Protein AF-A0A2S9Q629-F1 (afdb_monomer_lite)

Secondary structure (DSSP, 8-state):
-PPPHHHHHHHHHSTTGGGG-SSHHHHHHTHHHHHHT--HHHHHHSTT--HHHHHHHHHHHHHTT--PPP----S----

pLDDT: mean 89.22, std 15.41, range [37.84, 97.88]

Sequence (79 aa):
MRLKRRALDQLLQGRHAHKGGRTLAQRARNLTTIATAYSWDELLAERGIGHVTALEVERWLALNGLHLRQAGPGPFRQG

Structure (mmCIF, N/CA/C/O backbone):
data_AF-A0A2S9Q629-F1
#
_entry.id   AF-A0A2S9Q629-F1
#
loop_
_atom_site.group_PDB
_atom_site.id
_atom_site.type_symbol
_atom_site.label_atom_id
_atom_site.label_alt_id
_atom_site.label_comp_id
_atom_site.label_asym_id
_atom_site.label_entity_id
_atom_site.label_seq_id
_atom_site.pdbx_PDB_ins_code
_atom_site.Cartn_x
_atom_site.Cartn_y
_atom_site.Cartn_z
_atom_site.occupancy
_ato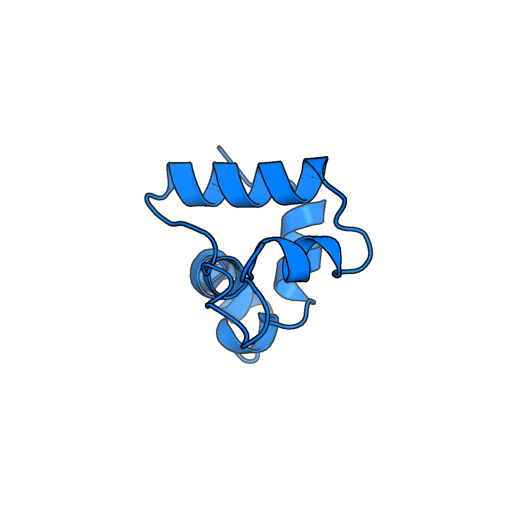m_site.B_iso_or_equiv
_atom_site.auth_seq_id
_atom_site.auth_comp_id
_atom_site.auth_asym_id
_atom_site.auth_atom_id
_atom_site.pdbx_PDB_model_num
ATOM 1 N N . MET A 1 1 ? 9.352 2.722 9.529 1.00 63.38 1 MET A N 1
ATOM 2 C CA . MET A 1 1 ? 9.336 3.630 8.355 1.00 63.38 1 MET A CA 1
ATOM 3 C C . MET A 1 1 ? 7.893 4.020 8.057 1.00 63.38 1 MET A C 1
ATOM 5 O O . MET A 1 1 ? 7.028 3.157 8.152 1.00 63.38 1 MET A O 1
ATOM 9 N N . ARG A 1 2 ? 7.606 5.290 7.748 1.00 79.62 2 ARG A N 1
ATOM 10 C CA . ARG A 1 2 ? 6.245 5.753 7.421 1.00 79.62 2 ARG A CA 1
ATOM 11 C C . ARG A 1 2 ? 6.065 5.785 5.904 1.00 79.62 2 ARG A C 1
ATOM 13 O O . ARG A 1 2 ? 6.957 6.252 5.202 1.00 79.62 2 ARG A O 1
ATOM 20 N N . LEU A 1 3 ? 4.930 5.290 5.413 1.00 86.75 3 LEU A N 1
ATOM 21 C CA . LEU A 1 3 ? 4.606 5.327 3.989 1.00 86.75 3 LEU A CA 1
ATOM 22 C C . LEU A 1 3 ? 4.509 6.784 3.510 1.00 86.75 3 LEU A C 1
ATOM 24 O O . LEU A 1 3 ? 3.941 7.633 4.206 1.00 86.75 3 LEU A O 1
ATOM 28 N N . LYS A 1 4 ? 5.068 7.089 2.332 1.00 89.19 4 LYS A N 1
ATOM 29 C CA . LYS A 1 4 ? 4.988 8.439 1.760 1.00 89.19 4 LYS A CA 1
ATOM 30 C C . LYS A 1 4 ? 3.535 8.814 1.465 1.00 89.19 4 LYS A C 1
ATOM 32 O O . LYS A 1 4 ? 2.733 7.968 1.073 1.00 89.19 4 LYS A O 1
ATOM 37 N N . ARG A 1 5 ? 3.224 10.112 1.588 1.00 89.88 5 ARG A N 1
ATOM 38 C CA . ARG A 1 5 ? 1.878 10.678 1.371 1.00 89.88 5 ARG A CA 1
ATOM 39 C C . ARG A 1 5 ? 1.259 10.213 0.050 1.00 89.88 5 ARG A C 1
ATOM 41 O O . ARG A 1 5 ? 0.132 9.750 0.045 1.00 89.88 5 ARG A O 1
ATOM 48 N N . ARG A 1 6 ? 2.036 10.239 -1.039 1.00 89.00 6 ARG A N 1
ATOM 49 C CA . ARG A 1 6 ? 1.577 9.823 -2.372 1.00 89.00 6 ARG A CA 1
ATOM 50 C C . ARG A 1 6 ? 1.105 8.368 -2.409 1.00 89.00 6 ARG A C 1
ATOM 52 O O . ARG A 1 6 ? 0.009 8.117 -2.889 1.00 89.00 6 ARG A O 1
ATOM 59 N N . ALA A 1 7 ? 1.897 7.427 -1.894 1.00 91.56 7 ALA A N 1
ATOM 60 C CA . ALA A 1 7 ? 1.495 6.020 -1.817 1.00 91.56 7 ALA A CA 1
ATOM 61 C C . ALA A 1 7 ? 0.242 5.843 -0.948 1.00 91.56 7 ALA A C 1
ATOM 63 O O . ALA A 1 7 ? -0.674 5.120 -1.325 1.00 91.56 7 ALA A O 1
ATOM 64 N N . LEU A 1 8 ? 0.175 6.545 0.186 1.00 93.50 8 LEU A N 1
ATOM 65 C CA . LEU A 1 8 ? -0.983 6.515 1.076 1.00 93.50 8 LEU A CA 1
ATOM 66 C C . LEU A 1 8 ? -2.256 7.017 0.379 1.00 93.50 8 LEU A C 1
ATOM 68 O O . LEU A 1 8 ? -3.272 6.328 0.416 1.00 93.50 8 LEU A O 1
ATOM 72 N N . ASP A 1 9 ? -2.197 8.165 -0.295 1.00 94.00 9 ASP A N 1
ATOM 73 C CA . ASP A 1 9 ? -3.350 8.743 -0.990 1.00 94.00 9 ASP A CA 1
ATOM 74 C C . ASP A 1 9 ? -3.857 7.806 -2.098 1.00 94.00 9 ASP A C 1
ATOM 76 O O . ASP A 1 9 ? -5.066 7.593 -2.206 1.00 94.00 9 ASP A O 1
ATOM 80 N N . GLN A 1 10 ? -2.945 7.182 -2.858 1.00 94.44 10 GLN A N 1
ATOM 81 C CA . GLN A 1 10 ? -3.322 6.214 -3.893 1.00 94.44 10 GLN A CA 1
ATOM 82 C C . GLN A 1 10 ? -3.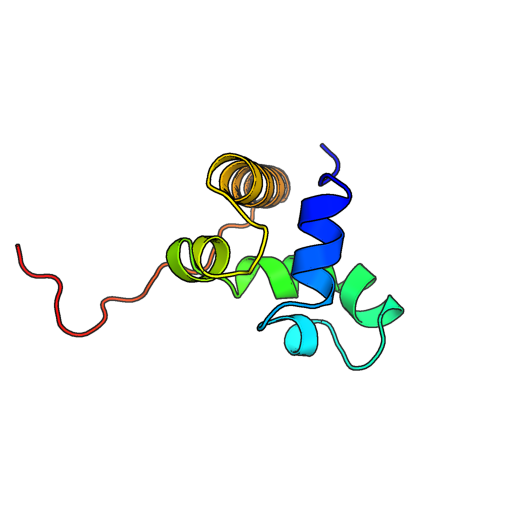931 4.938 -3.307 1.00 94.44 10 GLN A C 1
ATOM 84 O O . GLN A 1 10 ? -4.935 4.457 -3.816 1.00 94.44 10 GLN A O 1
ATOM 89 N N . LEU A 1 11 ? -3.415 4.406 -2.197 1.00 95.19 11 LEU A N 1
ATOM 90 C CA . LEU A 1 11 ? -4.022 3.233 -1.556 1.00 95.19 11 LEU A CA 1
ATOM 91 C C . LEU A 1 11 ? -5.433 3.529 -1.023 1.00 95.19 11 LEU A C 1
ATOM 93 O O . LEU A 1 11 ? -6.333 2.704 -1.168 1.00 95.19 11 LEU A O 1
ATOM 97 N N . LEU A 1 12 ? -5.658 4.709 -0.437 1.00 96.38 12 LEU A N 1
ATOM 98 C CA . LEU A 1 12 ? -6.955 5.095 0.137 1.00 96.38 12 LEU A CA 1
ATOM 99 C C . LEU A 1 12 ? -8.061 5.316 -0.908 1.00 96.38 12 LEU A C 1
ATOM 101 O O . LEU A 1 12 ? -9.249 5.311 -0.553 1.00 96.38 12 LEU A O 1
ATOM 105 N N . GLN A 1 13 ? -7.674 5.523 -2.167 1.00 94.94 13 GLN A N 1
ATOM 106 C CA . GLN A 1 13 ? -8.567 5.841 -3.284 1.00 94.94 13 GLN A CA 1
ATOM 107 C C . GLN A 1 13 ? -8.551 4.785 -4.403 1.00 94.94 13 GLN A C 1
ATOM 109 O O . GLN A 1 13 ? -9.464 4.776 -5.222 1.00 94.94 13 GLN A O 1
ATOM 114 N N . GLY A 1 14 ? -7.556 3.897 -4.425 1.00 94.69 14 GLY A N 1
ATOM 115 C CA . GLY A 1 14 ? -7.371 2.883 -5.462 1.00 94.69 14 GLY A CA 1
ATOM 116 C C . GLY A 1 14 ? -8.345 1.710 -5.357 1.00 94.69 14 GLY A C 1
ATOM 117 O O . GLY A 1 14 ? -9.202 1.649 -4.469 1.00 94.69 14 GLY A O 1
ATOM 118 N N . ARG A 1 15 ? -8.199 0.726 -6.250 1.00 96.06 15 ARG A N 1
ATOM 119 C CA . ARG A 1 15 ? -9.181 -0.363 -6.435 1.00 96.06 15 ARG A CA 1
ATOM 120 C C . ARG A 1 15 ? -9.565 -1.116 -5.155 1.00 96.06 15 ARG A C 1
ATOM 122 O O . ARG A 1 15 ? -10.734 -1.452 -4.954 1.00 96.06 15 ARG A O 1
ATOM 129 N N . HIS A 1 16 ? -8.604 -1.368 -4.263 1.00 97.19 16 HIS A N 1
ATOM 130 C CA . HIS A 1 16 ? -8.817 -2.165 -3.046 1.00 97.19 16 HIS A CA 1
ATOM 131 C C . HIS A 1 16 ? -9.235 -1.323 -1.834 1.00 97.19 16 HIS A C 1
ATOM 133 O O . HIS A 1 16 ? -9.424 -1.872 -0.751 1.00 97.19 16 HIS A O 1
ATOM 139 N N . ALA A 1 17 ? -9.443 -0.010 -1.995 1.00 96.88 17 ALA A N 1
ATOM 140 C CA . ALA A 1 17 ? -9.806 0.903 -0.909 1.00 96.88 17 ALA A CA 1
ATOM 141 C C . ALA A 1 17 ? -11.056 0.459 -0.132 1.00 96.88 17 ALA A C 1
ATOM 143 O O . ALA A 1 17 ? -11.123 0.601 1.089 1.00 96.88 17 ALA A O 1
ATOM 144 N N . HIS A 1 18 ? -12.034 -0.132 -0.823 1.00 97.12 18 HIS A N 1
ATOM 145 C CA . HIS A 1 18 ? -13.262 -0.651 -0.220 1.00 97.12 18 HIS A CA 1
ATOM 146 C C . HIS A 1 18 ? -13.003 -1.720 0.859 1.00 97.12 18 HIS A C 1
ATOM 148 O O . HIS A 1 18 ? -13.779 -1.814 1.810 1.00 97.12 18 HIS A O 1
ATOM 154 N N . LYS A 1 19 ? -11.892 -2.470 0.776 1.00 97.31 19 LYS A N 1
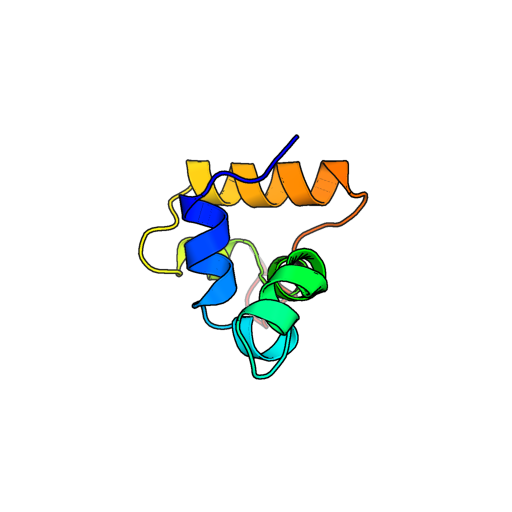ATOM 155 C CA . LYS A 1 19 ? -11.507 -3.482 1.775 1.00 97.31 19 LYS A CA 1
ATOM 156 C C . LYS A 1 19 ? -11.152 -2.876 3.129 1.00 97.31 19 LYS A C 1
ATOM 158 O O . LYS A 1 19 ? -11.271 -3.546 4.146 1.00 97.31 19 LYS A O 1
ATOM 163 N N . GLY A 1 20 ? -10.750 -1.605 3.155 1.00 96.38 20 GLY A N 1
ATOM 164 C CA . GLY A 1 20 ? -10.486 -0.890 4.399 1.00 96.38 20 GLY A CA 1
ATOM 165 C C . GLY A 1 20 ? -11.722 -0.248 5.034 1.00 96.38 20 GLY A C 1
ATOM 166 O O . GLY A 1 20 ? -11.621 0.261 6.148 1.00 96.38 20 GLY A O 1
ATOM 167 N N . GLY A 1 21 ? -12.877 -0.257 4.358 1.00 96.88 21 GLY A N 1
ATOM 168 C CA . GLY A 1 21 ? -14.141 0.285 4.859 1.00 96.88 21 GLY A CA 1
ATOM 169 C C . GLY A 1 21 ? -14.760 1.381 3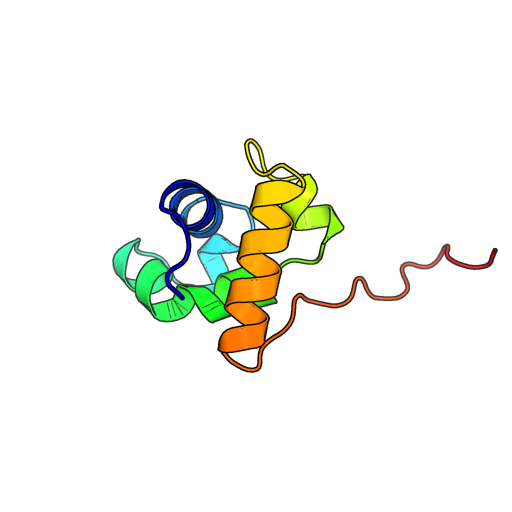.986 1.00 96.88 21 GLY A C 1
ATOM 170 O O . GLY A 1 21 ? -14.242 1.777 2.935 1.00 96.88 21 GLY A O 1
ATOM 171 N N . ARG A 1 22 ? -15.913 1.883 4.441 1.00 94.69 22 ARG A N 1
ATOM 172 C CA . ARG A 1 22 ? -16.758 2.833 3.700 1.00 94.69 22 ARG A CA 1
ATOM 173 C C . ARG A 1 22 ? -16.257 4.271 3.804 1.00 94.69 22 ARG A C 1
ATOM 175 O O . ARG A 1 22 ? -16.409 5.024 2.849 1.00 94.69 22 ARG A O 1
ATOM 182 N N . THR A 1 23 ? -15.638 4.647 4.925 1.00 95.81 23 THR A N 1
ATOM 183 C CA . THR A 1 23 ? -15.141 6.014 5.157 1.00 95.81 23 THR A CA 1
ATOM 184 C C . THR A 1 23 ? -13.621 6.106 5.049 1.00 95.81 23 THR A C 1
ATOM 186 O O . THR A 1 23 ? -12.906 5.134 5.295 1.00 95.81 23 THR A O 1
ATOM 189 N N . LEU A 1 24 ? -13.102 7.302 4.750 1.00 94.69 24 LEU A N 1
ATOM 190 C CA . LEU A 1 24 ? -11.657 7.548 4.680 1.00 94.69 24 LEU A CA 1
ATOM 191 C C . LEU A 1 24 ? -10.943 7.187 5.995 1.00 94.69 24 LEU A C 1
ATOM 193 O O . LEU A 1 24 ? -9.877 6.579 5.980 1.00 94.69 24 LEU A O 1
ATOM 197 N N . ALA A 1 25 ? -11.567 7.491 7.137 1.00 95.56 25 ALA A N 1
ATOM 198 C CA . ALA A 1 25 ? -11.028 7.175 8.458 1.00 95.56 25 ALA A CA 1
ATOM 199 C C . ALA A 1 25 ? -10.968 5.664 8.746 1.00 95.56 25 ALA A C 1
ATOM 201 O O . ALA A 1 25 ? -10.090 5.221 9.486 1.00 95.56 25 ALA A O 1
ATOM 202 N N . GLN A 1 26 ? -11.894 4.866 8.202 1.00 97.25 26 GLN A N 1
ATOM 203 C CA . GLN A 1 26 ? -11.818 3.403 8.289 1.00 97.25 26 GLN A CA 1
ATOM 204 C C . GLN A 1 26 ? -10.679 2.877 7.412 1.00 97.25 26 GLN A C 1
ATOM 206 O O . GLN A 1 26 ? -9.832 2.126 7.888 1.00 97.25 26 GLN A O 1
ATOM 211 N N . ARG A 1 27 ? -10.590 3.358 6.168 1.00 97.44 27 ARG A N 1
ATOM 212 C CA . ARG A 1 27 ? -9.534 2.967 5.225 1.00 97.44 27 ARG A CA 1
ATOM 213 C C . ARG A 1 27 ? -8.135 3.272 5.750 1.00 97.44 27 ARG A C 1
ATOM 215 O O . ARG A 1 27 ? -7.256 2.428 5.647 1.00 97.44 27 ARG A O 1
ATOM 222 N N . ALA A 1 28 ? -7.946 4.436 6.371 1.00 94.88 28 ALA A N 1
ATOM 223 C CA . ALA A 1 28 ? -6.674 4.818 6.981 1.00 94.88 28 ALA A CA 1
ATOM 224 C C . ALA A 1 28 ? -6.268 3.892 8.140 1.00 94.88 28 ALA A C 1
ATOM 226 O O . ALA A 1 28 ? -5.090 3.568 8.273 1.00 94.88 28 ALA A O 1
ATOM 227 N N . ARG A 1 29 ? -7.232 3.431 8.947 1.00 96.06 29 ARG A N 1
ATOM 228 C CA . ARG A 1 29 ? -6.991 2.452 10.020 1.00 96.06 29 ARG A CA 1
ATOM 229 C C . ARG A 1 29 ? -6.673 1.058 9.478 1.00 96.06 29 ARG A C 1
ATOM 231 O O . ARG A 1 29 ? -5.849 0.361 10.054 1.00 96.06 29 ARG A O 1
ATOM 238 N N . ASN A 1 30 ? -7.272 0.691 8.349 1.00 96.69 30 ASN A N 1
ATOM 239 C CA . ASN A 1 30 ? -7.114 -0.612 7.701 1.00 96.69 30 ASN A CA 1
ATOM 240 C C . ASN A 1 30 ? -6.166 -0.561 6.489 1.00 96.69 30 ASN A C 1
ATOM 242 O O . ASN A 1 30 ? -6.321 -1.327 5.535 1.00 96.69 30 ASN A O 1
ATOM 246 N N . LEU A 1 31 ? -5.184 0.346 6.496 1.00 96.50 31 LEU A N 1
ATOM 247 C CA . LEU A 1 31 ? -4.323 0.580 5.333 1.00 96.50 31 LEU A CA 1
ATOM 248 C C . LEU A 1 31 ? -3.524 -0.669 4.938 1.00 96.50 31 LEU A C 1
ATOM 250 O O . LEU A 1 31 ? -3.356 -0.941 3.753 1.00 96.50 31 LEU A O 1
ATOM 254 N N . THR A 1 32 ? -3.076 -1.458 5.917 1.00 96.81 32 THR A N 1
ATOM 255 C CA . THR A 1 32 ? -2.395 -2.738 5.676 1.00 96.81 32 THR A CA 1
ATOM 256 C C . THR A 1 32 ? -3.308 -3.735 4.972 1.00 96.81 32 THR A C 1
ATOM 258 O O . THR A 1 32 ? -2.868 -4.373 4.027 1.00 96.81 32 THR A O 1
ATOM 261 N N . THR A 1 33 ? -4.592 -3.803 5.342 1.00 97.69 33 THR A N 1
ATOM 262 C CA . THR A 1 33 ? -5.592 -4.671 4.685 1.00 97.69 33 THR A CA 1
ATOM 263 C C . THR A 1 33 ? -5.811 -4.280 3.225 1.00 97.69 33 THR A C 1
ATOM 265 O O . THR A 1 33 ? -5.969 -5.138 2.358 1.00 97.69 33 THR A O 1
ATOM 268 N N . ILE A 1 34 ? -5.815 -2.977 2.934 1.00 97.81 34 ILE A N 1
ATOM 269 C CA . ILE A 1 34 ? -5.900 -2.482 1.557 1.00 97.81 34 ILE A CA 1
ATOM 270 C C . ILE A 1 34 ? -4.631 -2.854 0.784 1.00 97.81 34 ILE A C 1
ATOM 272 O O . ILE A 1 34 ? -4.716 -3.351 -0.334 1.00 97.81 34 ILE A O 1
ATOM 276 N N . ALA A 1 35 ? -3.457 -2.611 1.363 1.00 97.19 35 ALA A N 1
ATOM 277 C CA . ALA A 1 35 ? -2.181 -2.810 0.688 1.00 97.19 35 ALA A CA 1
ATOM 278 C C . ALA A 1 35 ? -1.877 -4.291 0.406 1.00 97.19 35 ALA A C 1
ATOM 280 O O . ALA A 1 35 ? -1.475 -4.617 -0.706 1.00 97.19 35 ALA A O 1
ATOM 281 N N . THR A 1 36 ? -2.134 -5.199 1.353 1.00 97.88 36 THR A N 1
ATOM 282 C CA . THR A 1 36 ? -1.918 -6.647 1.159 1.00 97.88 36 THR A CA 1
ATOM 283 C C . THR A 1 36 ? -2.869 -7.263 0.136 1.00 97.88 36 THR A C 1
ATOM 285 O O . THR A 1 36 ? -2.622 -8.363 -0.346 1.00 97.88 36 THR A O 1
ATOM 288 N N . ALA A 1 37 ? -3.949 -6.571 -0.236 1.00 97.56 37 ALA A N 1
ATOM 289 C CA . ALA A 1 37 ? -4.847 -7.020 -1.292 1.00 97.56 37 ALA A CA 1
ATOM 290 C C . ALA A 1 37 ? -4.286 -6.819 -2.705 1.00 97.56 37 ALA A C 1
ATOM 292 O O . ALA A 1 37 ? -4.747 -7.494 -3.631 1.00 97.56 37 ALA A O 1
ATOM 293 N N . TYR A 1 38 ? -3.331 -5.905 -2.877 1.00 97.19 38 TYR A N 1
ATOM 294 C CA . TYR A 1 38 ? -2.680 -5.686 -4.159 1.00 97.19 38 TYR A CA 1
ATOM 295 C C . TYR A 1 38 ? -1.668 -6.784 -4.456 1.00 97.19 38 TYR A C 1
ATOM 297 O O . TYR A 1 38 ? -0.892 -7.175 -3.588 1.00 97.19 38 TYR A O 1
ATOM 305 N N . SER A 1 39 ? -1.635 -7.211 -5.712 1.00 96.62 39 SER A N 1
ATOM 306 C CA . SER A 1 39 ? -0.426 -7.762 -6.321 1.00 96.62 39 SER A CA 1
ATOM 307 C C . SER A 1 39 ? 0.490 -6.650 -6.836 1.00 96.62 39 SER A C 1
ATOM 309 O O . SER A 1 39 ? 0.080 -5.493 -6.960 1.00 96.62 39 SER A O 1
ATOM 311 N N . TRP A 1 40 ? 1.731 -7.012 -7.158 1.00 95.69 40 TRP A N 1
ATOM 312 C CA . TRP A 1 40 ? 2.709 -6.093 -7.740 1.00 95.69 40 TRP A CA 1
ATOM 313 C C . TRP A 1 40 ? 2.192 -5.417 -9.019 1.00 95.69 40 TRP A C 1
ATOM 315 O O . TRP A 1 40 ? 2.203 -4.191 -9.126 1.00 95.69 40 TRP A O 1
ATOM 325 N N . ASP A 1 41 ? 1.658 -6.211 -9.949 1.00 95.38 41 ASP A N 1
ATOM 326 C CA . ASP A 1 41 ? 1.143 -5.721 -11.231 1.00 95.38 41 ASP A CA 1
ATOM 327 C C . ASP A 1 41 ? -0.056 -4.783 -11.041 1.00 95.38 41 ASP A C 1
ATOM 329 O O . ASP A 1 41 ? -0.175 -3.763 -11.716 1.00 95.38 41 ASP A O 1
ATOM 333 N N . GLU A 1 42 ? -0.930 -5.080 -10.074 1.00 95.88 42 GLU A N 1
ATOM 334 C CA . GLU A 1 42 ? -2.056 -4.202 -9.755 1.00 95.88 42 GLU A CA 1
ATOM 335 C C . GLU A 1 42 ? -1.601 -2.868 -9.168 1.00 95.88 42 GLU A C 1
ATOM 337 O O . GLU A 1 42 ? -2.194 -1.848 -9.503 1.00 95.88 42 GLU A O 1
ATOM 342 N N . LEU A 1 43 ? -0.563 -2.857 -8.323 1.00 95.00 43 LEU A N 1
ATOM 343 C CA . LEU A 1 43 ? 0.018 -1.611 -7.817 1.00 95.00 43 LEU A CA 1
ATOM 344 C C . LEU A 1 43 ? 0.581 -0.764 -8.954 1.00 95.00 43 LEU A C 1
ATOM 346 O O . LEU A 1 43 ? 0.321 0.432 -8.991 1.00 95.00 43 LEU A O 1
ATOM 350 N N . LEU A 1 44 ? 1.320 -1.368 -9.887 1.00 95.62 44 LEU A N 1
ATOM 351 C CA . LEU A 1 44 ? 1.866 -0.655 -11.046 1.00 95.62 44 LEU A CA 1
ATOM 352 C C . LEU A 1 44 ? 0.786 -0.172 -12.022 1.00 95.62 44 LEU A C 1
ATOM 354 O O . LEU A 1 44 ? 1.008 0.796 -12.748 1.00 95.62 44 LEU A O 1
ATOM 358 N N . ALA A 1 45 ? -0.376 -0.823 -12.036 1.00 95.19 45 ALA A N 1
ATOM 359 C CA . ALA A 1 45 ? -1.525 -0.396 -12.824 1.00 95.19 45 ALA A CA 1
ATOM 360 C C . ALA A 1 45 ? -2.302 0.773 -12.187 1.00 95.19 45 ALA A C 1
ATOM 362 O O . ALA A 1 45 ? -3.118 1.399 -12.867 1.00 95.19 45 ALA A O 1
ATOM 363 N N . GLU A 1 46 ? -2.089 1.084 -10.903 1.00 94.06 46 GLU A N 1
ATOM 364 C CA . GLU A 1 46 ? -2.720 2.240 -10.265 1.00 94.06 46 GLU A CA 1
ATOM 365 C C . GLU A 1 46 ? -2.126 3.548 -10.796 1.00 94.06 46 GLU A C 1
ATOM 367 O O . GLU A 1 46 ? -0.909 3.761 -10.856 1.00 94.06 46 GLU A O 1
ATOM 372 N N . ARG A 1 47 ? -3.008 4.483 -11.151 1.00 90.31 47 ARG A N 1
ATOM 373 C CA . ARG A 1 47 ? -2.592 5.764 -11.718 1.00 90.31 47 ARG A CA 1
ATOM 374 C C . ARG A 1 47 ? 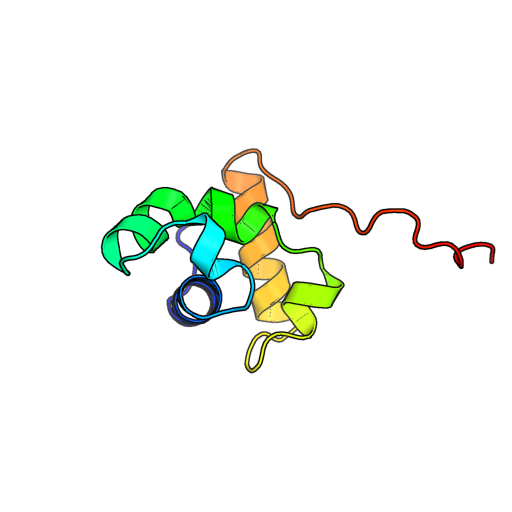-1.714 6.519 -10.721 1.00 90.31 47 ARG A C 1
ATOM 376 O O . ARG A 1 47 ? -2.133 6.877 -9.629 1.00 90.31 47 ARG A O 1
ATOM 383 N N . GLY A 1 48 ? -0.492 6.839 -11.134 1.00 86.94 48 GLY A N 1
ATOM 384 C CA . GLY A 1 48 ? 0.432 7.610 -10.308 1.00 86.94 48 GLY A CA 1
ATOM 385 C C . GLY A 1 48 ? 1.225 6.782 -9.295 1.00 86.94 48 GLY A C 1
ATOM 386 O O . GLY A 1 48 ? 1.997 7.389 -8.544 1.00 86.94 48 GLY A O 1
ATOM 387 N N . ILE A 1 49 ? 1.114 5.450 -9.315 1.00 92.75 49 ILE A N 1
ATOM 388 C CA . ILE A 1 49 ? 2.069 4.540 -8.680 1.00 92.75 49 ILE A CA 1
ATOM 389 C C . ILE A 1 49 ? 3.054 4.059 -9.750 1.00 92.75 49 ILE A C 1
ATOM 391 O O . ILE A 1 49 ? 2.708 3.323 -10.663 1.00 92.75 49 ILE A O 1
ATOM 395 N N . GLY A 1 50 ? 4.304 4.510 -9.647 1.00 94.06 50 GLY A N 1
ATOM 396 C CA . GLY A 1 50 ? 5.412 3.950 -10.425 1.00 94.06 50 GLY A CA 1
ATOM 397 C C . GLY A 1 50 ? 6.188 2.911 -9.616 1.00 94.06 50 GLY A C 1
ATOM 398 O O . GLY A 1 50 ? 5.960 2.759 -8.416 1.00 94.06 50 GLY A O 1
ATOM 399 N N . HIS A 1 51 ? 7.179 2.271 -10.241 1.00 95.25 51 HIS A N 1
ATOM 400 C CA . HIS A 1 51 ? 8.037 1.259 -9.607 1.00 95.25 51 HIS A CA 1
ATOM 401 C C . HIS A 1 51 ? 8.622 1.696 -8.258 1.00 95.25 51 HIS A C 1
ATOM 403 O O . HIS A 1 51 ? 8.575 0.940 -7.295 1.00 95.25 51 HIS A O 1
ATOM 409 N N . VAL A 1 52 ? 9.112 2.936 -8.150 1.00 94.31 52 VAL A N 1
ATOM 410 C CA . VAL A 1 52 ? 9.653 3.467 -6.885 1.00 94.31 52 VAL A CA 1
ATOM 411 C C . VAL A 1 52 ? 8.585 3.491 -5.790 1.00 94.31 52 VAL A C 1
ATOM 413 O O . VAL A 1 52 ? 8.844 3.091 -4.661 1.00 94.31 52 VAL A O 1
ATOM 416 N N . THR A 1 53 ? 7.367 3.920 -6.119 1.00 94.62 53 THR A N 1
ATOM 417 C CA . THR A 1 53 ? 6.248 3.970 -5.169 1.00 94.62 53 THR A CA 1
ATOM 418 C C . THR A 1 53 ? 5.751 2.568 -4.808 1.00 94.62 53 THR A C 1
ATOM 420 O O . THR A 1 53 ? 5.442 2.324 -3.646 1.00 94.62 53 THR A O 1
ATOM 423 N N . ALA A 1 54 ? 5.723 1.631 -5.760 1.00 95.50 54 ALA A N 1
ATOM 424 C CA . ALA A 1 54 ? 5.384 0.231 -5.497 1.00 95.50 54 ALA A CA 1
ATOM 425 C C . ALA A 1 54 ? 6.408 -0.436 -4.556 1.00 95.50 54 ALA A C 1
ATOM 427 O O . ALA A 1 54 ? 6.014 -1.038 -3.559 1.00 95.50 54 ALA A O 1
ATOM 428 N N . LEU A 1 55 ? 7.711 -0.224 -4.791 1.00 95.31 55 LEU A N 1
ATOM 429 C CA . LEU A 1 55 ? 8.787 -0.672 -3.894 1.00 95.31 55 LEU A CA 1
ATOM 430 C C . LEU A 1 55 ? 8.645 -0.089 -2.484 1.00 95.31 55 LEU A C 1
ATOM 432 O O . LEU A 1 55 ? 8.910 -0.769 -1.497 1.00 95.31 55 LEU A O 1
ATOM 436 N N . GLU A 1 56 ? 8.243 1.176 -2.361 1.00 95.00 56 GLU A N 1
ATOM 437 C CA . GLU A 1 56 ? 7.998 1.795 -1.055 1.00 95.00 56 GLU A CA 1
ATOM 438 C C . GLU A 1 56 ? 6.839 1.130 -0.306 1.00 95.00 56 GLU A C 1
ATOM 440 O O . GLU A 1 56 ? 6.949 0.924 0.903 1.00 95.00 56 GLU A O 1
ATOM 445 N N . VAL A 1 57 ? 5.753 0.778 -1.004 1.00 95.50 57 VAL A N 1
ATOM 446 C CA . VAL A 1 57 ? 4.624 0.038 -0.418 1.00 95.50 57 VAL A CA 1
ATOM 447 C C . VAL A 1 57 ? 5.068 -1.354 0.022 1.00 95.50 57 VAL A C 1
ATOM 449 O O . VAL A 1 57 ? 4.788 -1.745 1.153 1.00 95.50 57 VAL A O 1
ATOM 452 N N . GLU A 1 58 ? 5.803 -2.077 -0.823 1.00 95.62 58 GLU A N 1
ATOM 453 C CA . GLU A 1 58 ? 6.314 -3.413 -0.506 1.00 95.62 58 GLU A CA 1
ATOM 454 C C . GLU A 1 58 ? 7.261 -3.393 0.701 1.00 95.62 58 GLU A C 1
ATOM 456 O O . GLU A 1 58 ? 7.082 -4.160 1.645 1.00 95.62 58 GLU A O 1
ATOM 461 N N . ARG A 1 59 ? 8.217 -2.457 0.738 1.00 95.69 59 ARG A N 1
ATOM 462 C CA . ARG A 1 59 ? 9.115 -2.279 1.891 1.00 95.69 59 ARG A CA 1
ATOM 463 C C . ARG A 1 59 ? 8.353 -1.906 3.154 1.00 95.69 59 ARG A C 1
ATOM 465 O O . ARG A 1 59 ? 8.673 -2.398 4.233 1.00 95.69 59 ARG A O 1
ATOM 472 N N . TRP A 1 60 ? 7.357 -1.030 3.042 1.00 96.06 60 TRP A N 1
ATOM 473 C CA . TRP A 1 60 ? 6.516 -0.672 4.177 1.00 96.06 60 TRP A CA 1
ATOM 474 C C . TRP A 1 60 ? 5.745 -1.887 4.706 1.00 96.06 60 TRP A C 1
ATOM 476 O O . TRP A 1 60 ? 5.717 -2.077 5.918 1.00 96.06 60 TRP A O 1
ATOM 486 N N . LEU A 1 61 ? 5.192 -2.741 3.840 1.00 96.19 61 LEU A N 1
ATOM 487 C CA . LEU A 1 61 ? 4.555 -3.996 4.251 1.00 96.19 61 LEU A CA 1
ATOM 488 C C . LEU A 1 61 ? 5.550 -4.950 4.918 1.00 96.19 61 LEU A C 1
ATOM 490 O O . LEU A 1 61 ? 5.264 -5.436 6.010 1.00 96.19 61 LEU A O 1
ATOM 494 N N . ALA A 1 62 ? 6.734 -5.141 4.331 1.00 95.81 62 ALA A N 1
ATOM 495 C CA . ALA A 1 62 ? 7.763 -6.026 4.875 1.00 95.81 62 ALA A CA 1
ATOM 496 C C . ALA A 1 62 ? 8.194 -5.607 6.292 1.00 95.81 62 ALA A C 1
ATOM 498 O O . ALA A 1 62 ? 8.323 -6.446 7.179 1.00 95.81 62 ALA A O 1
ATOM 499 N N . LEU A 1 63 ? 8.322 -4.300 6.546 1.00 95.12 63 LEU A N 1
ATOM 500 C CA . LEU A 1 63 ? 8.602 -3.762 7.885 1.00 95.12 63 LEU A CA 1
ATOM 501 C C . LEU A 1 63 ? 7.472 -4.003 8.900 1.00 95.12 63 LEU A C 1
ATOM 503 O O . LEU A 1 63 ? 7.709 -3.893 10.099 1.00 95.12 63 LEU A O 1
ATOM 507 N N . ASN A 1 64 ? 6.259 -4.304 8.434 1.00 93.12 64 ASN A N 1
ATOM 508 C CA . ASN A 1 64 ? 5.119 -4.705 9.260 1.00 93.12 64 ASN A CA 1
ATOM 509 C C . ASN A 1 64 ? 4.911 -6.236 9.267 1.00 93.12 64 ASN A C 1
ATOM 511 O O . ASN A 1 64 ? 3.886 -6.695 9.764 1.00 93.12 64 ASN A O 1
ATOM 515 N N . GLY A 1 65 ? 5.842 -7.026 8.713 1.00 96.56 65 GLY A N 1
ATOM 516 C CA . GLY A 1 65 ? 5.720 -8.487 8.617 1.00 96.56 65 GLY A CA 1
ATOM 517 C C . GLY A 1 65 ? 4.658 -8.956 7.616 1.00 96.56 65 GLY A C 1
ATOM 518 O O . GLY A 1 65 ? 4.113 -10.047 7.755 1.00 96.56 65 GLY A O 1
ATOM 519 N N . LEU A 1 66 ? 4.321 -8.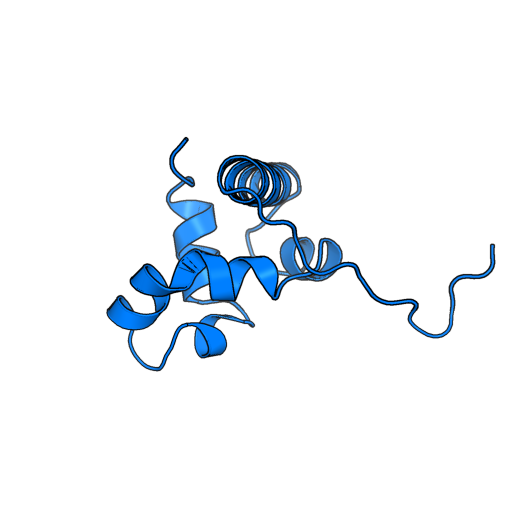114 6.638 1.00 96.69 66 LEU A N 1
ATOM 520 C CA . LEU A 1 66 ? 3.302 -8.365 5.626 1.00 96.69 66 LEU A CA 1
ATOM 521 C C . LEU A 1 66 ? 3.922 -8.356 4.228 1.00 96.69 66 LEU A C 1
ATOM 523 O O . LEU A 1 66 ? 4.997 -7.804 4.001 1.00 96.69 66 LEU A O 1
ATOM 527 N N . HIS A 1 67 ? 3.192 -8.909 3.264 1.00 96.44 67 HIS A N 1
ATOM 528 C CA . HIS A 1 67 ? 3.598 -8.939 1.864 1.00 96.44 67 HIS A CA 1
ATOM 529 C C . HIS A 1 67 ? 2.423 -8.587 0.958 1.00 96.44 67 HIS A C 1
ATOM 531 O O . HIS A 1 67 ? 1.258 -8.671 1.356 1.00 96.44 67 HIS A O 1
ATOM 537 N N . LEU A 1 68 ? 2.739 -8.184 -0.270 1.00 96.62 68 LEU A N 1
ATOM 538 C CA . LEU A 1 68 ? 1.738 -8.072 -1.322 1.00 96.62 68 LEU A CA 1
ATOM 539 C C . LEU A 1 68 ? 1.112 -9.441 -1.594 1.00 96.62 68 LEU A C 1
ATOM 541 O O . LEU A 1 68 ? 1.736 -10.486 -1.387 1.00 96.62 68 LEU A O 1
ATOM 545 N N . ARG A 1 69 ? -0.120 -9.434 -2.101 1.00 96.44 69 ARG A N 1
ATOM 546 C CA . ARG A 1 69 ? -0.758 -10.643 -2.606 1.00 96.44 69 ARG A CA 1
ATOM 547 C C . ARG A 1 69 ? 0.111 -11.192 -3.729 1.00 96.44 69 ARG A C 1
ATOM 549 O O . ARG A 1 69 ? 0.336 -10.509 -4.728 1.00 96.44 69 ARG A O 1
ATOM 556 N N . GLN A 1 70 ? 0.566 -12.434 -3.593 1.00 89.38 70 GLN A N 1
ATOM 557 C CA . GLN A 1 70 ? 1.186 -13.121 -4.717 1.00 89.38 70 GLN A CA 1
ATOM 558 C C . GLN A 1 70 ? 0.185 -13.119 -5.869 1.00 89.38 70 GLN A C 1
ATOM 560 O O . GLN A 1 70 ? -0.978 -13.488 -5.679 1.00 89.38 70 GLN A O 1
ATOM 565 N N . ALA A 1 71 ? 0.606 -12.657 -7.048 1.00 72.75 71 ALA A N 1
ATOM 566 C CA . ALA A 1 71 ? -0.175 -12.905 -8.245 1.00 72.75 71 ALA A CA 1
ATOM 567 C C . ALA A 1 71 ? -0.294 -14.428 -8.325 1.00 72.75 71 ALA A C 1
ATOM 569 O O . ALA A 1 71 ? 0.713 -15.111 -8.512 1.00 72.75 71 ALA A O 1
ATOM 570 N N . GLY A 1 72 ? -1.488 -14.964 -8.054 1.00 57.66 72 GLY A N 1
ATOM 571 C CA . GLY A 1 72 ? -1.708 -16.400 -8.157 1.00 57.66 72 GLY A CA 1
ATOM 572 C C . GLY A 1 72 ? -1.284 -16.868 -9.550 1.00 57.66 72 GLY A C 1
ATOM 573 O O . GLY A 1 72 ? -1.193 -16.035 -10.461 1.00 57.66 72 GLY A O 1
ATOM 574 N N . PRO A 1 73 ? -1.027 -18.169 -9.750 1.00 49.56 73 PRO A N 1
ATOM 575 C CA . PRO A 1 73 ? -0.866 -18.705 -11.089 1.00 49.56 73 PRO A CA 1
ATOM 576 C C . PRO A 1 73 ? -2.177 -18.467 -11.849 1.00 49.56 73 PRO A C 1
ATOM 578 O O . PRO A 1 73 ? -3.103 -19.271 -11.819 1.00 49.56 73 PRO A O 1
ATOM 581 N N . GLY A 1 74 ? -2.293 -17.308 -12.500 1.00 44.00 74 GLY A N 1
ATOM 582 C CA . GLY A 1 74 ? -3.205 -17.138 -13.612 1.00 44.00 74 GLY A CA 1
ATOM 583 C C . GLY A 1 74 ? -2.819 -18.190 -14.655 1.00 44.00 74 GLY A C 1
ATOM 584 O O . GLY A 1 74 ? -1.633 -18.514 -14.750 1.00 44.00 74 GLY A O 1
ATOM 585 N N . PRO A 1 75 ? -3.775 -18.740 -15.415 1.00 45.78 75 PRO A N 1
ATOM 586 C CA . PRO A 1 75 ? -3.623 -19.985 -16.183 1.00 45.78 75 PRO A CA 1
ATOM 587 C C . PRO A 1 75 ? -2.530 -20.009 -17.276 1.00 45.78 75 PRO A C 1
ATOM 589 O O . PRO A 1 75 ? -2.450 -20.971 -18.029 1.00 45.78 75 PRO A O 1
ATOM 592 N N . PHE A 1 76 ? -1.663 -18.999 -17.370 1.00 53.62 76 PHE A N 1
ATOM 593 C CA . PHE A 1 76 ? -0.685 -18.823 -18.442 1.00 53.62 76 PHE A CA 1
ATOM 594 C C . PHE A 1 76 ? 0.700 -18.401 -17.939 1.00 53.62 76 PHE A C 1
ATOM 596 O O . PHE A 1 76 ? 1.266 -17.413 -18.402 1.00 53.62 76 PHE A O 1
ATOM 603 N N . ARG A 1 77 ? 1.279 -19.150 -16.998 1.00 43.78 77 ARG A N 1
ATOM 604 C CA . ARG A 1 77 ? 2.732 -19.113 -16.773 1.00 43.78 77 ARG A CA 1
ATOM 605 C C . ARG A 1 77 ? 3.307 -20.527 -16.794 1.00 43.78 77 ARG A C 1
ATOM 607 O O . ARG A 1 77 ? 3.545 -21.128 -15.755 1.00 43.78 77 ARG A O 1
ATOM 614 N N . GLN A 1 78 ? 3.500 -21.035 -18.010 1.00 38.72 78 GLN A N 1
ATOM 615 C CA . GLN A 1 78 ? 4.598 -21.943 -18.331 1.00 38.72 78 GLN A CA 1
ATOM 616 C C . GLN A 1 78 ? 5.483 -21.231 -19.353 1.00 38.72 78 GLN A C 1
ATOM 618 O O . GLN A 1 78 ? 4.978 -20.731 -20.360 1.00 38.72 78 GLN A O 1
ATOM 623 N N . GLY A 1 79 ? 6.769 -21.143 -19.041 1.00 37.84 79 GLY A N 1
ATOM 624 C CA . GLY A 1 79 ? 7.826 -20.551 -19.849 1.00 37.84 79 GLY A CA 1
ATOM 625 C C . GLY A 1 79 ? 9.134 -20.716 -19.108 1.00 37.84 79 GLY A C 1
ATOM 626 O O . GLY A 1 79 ? 9.203 -20.174 -17.983 1.00 37.84 79 GLY A O 1
#

Radius of gyration: 12.63 Å; chains: 1; bounding box: 26×33×30 Å

Foldseek 3Di:
DDQDPQLQVQLCVDDQVCQQHDDSVSSSVCVLSSLQAADLVSQCVRPPRHPVNSVSSQVVQVVVVGGHHHPPPDVDDDD

Organism: NCBI:txid346911